Protein AF-A0A9D7NIS5-F1 (afdb_monomer_lite)

Secondary structure (DSSP, 8-state):
-EEEEEEB--SSS--HHHHHHHHHHHHHHHHHHHTTS-EEEEESB--HHHHHHHHHHTTTTEEEEEEES-B-SS-EEPTTS-EESSHHHHTT---PPPP--------

Foldseek 3Di:
DEEEEEEAAAPVDGDVVSVVVVVVVCVVCVVCVVVVNYHYHYHNAQDLVVVVVVCVVCPPPHPHYHYHYDDPPQWDAGNVRDTARDPCRSVVVDDDPPPPPPPPPDD

Sequence (107 aa):
MTLLLVSAHDTENPLPSLLSESDAIRESLRPLTERLLLTVELISDASHQKIINTFSRLAGKIEIFHYSGHANGQRLGISEGGAYSGIAGLFGLETKPRERVRPNWFF

Structure (mmCIF, N/CA/C/O backbone):
data_AF-A0A9D7NIS5-F1
#
_entry.id   AF-A0A9D7NIS5-F1
#
loop_
_atom_site.group_PDB
_atom_site.id
_atom_site.type_symbol
_atom_site.label_atom_id
_atom_site.label_alt_id
_atom_site.label_comp_id
_atom_site.label_asym_id
_atom_site.label_entity_id
_atom_site.label_seq_id
_atom_site.pdbx_PDB_ins_code
_atom_site.Cartn_x
_atom_site.Cartn_y
_atom_site.Cartn_z
_atom_site.occupancy
_atom_site.B_iso_or_equiv
_atom_site.auth_seq_id
_atom_site.auth_comp_id
_atom_site.auth_asym_id
_atom_site.auth_atom_id
_atom_site.pdbx_PDB_model_num
ATOM 1 N N . MET A 1 1 ? -10.589 -1.474 10.016 1.00 87.38 1 MET A N 1
ATOM 2 C CA . MET A 1 1 ? -10.494 -1.597 8.549 1.00 87.38 1 MET A CA 1
ATOM 3 C C . MET A 1 1 ? -9.143 -1.059 8.104 1.00 87.38 1 MET A C 1
ATOM 5 O O . MET A 1 1 ? -8.776 0.023 8.557 1.00 87.38 1 MET A O 1
ATOM 9 N N . THR A 1 2 ? -8.410 -1.782 7.253 1.00 93.25 2 THR A N 1
ATOM 10 C CA . THR A 1 2 ? -7.123 -1.311 6.710 1.00 93.25 2 THR A CA 1
ATOM 11 C C . THR A 1 2 ? -7.156 -1.278 5.187 1.00 93.25 2 THR A C 1
ATOM 13 O O . THR A 1 2 ? -7.493 -2.272 4.545 1.00 93.25 2 THR A O 1
ATOM 16 N N . LEU A 1 3 ? -6.788 -0.130 4.624 1.00 93.69 3 LEU A N 1
ATOM 17 C CA . LEU A 1 3 ? -6.505 0.060 3.207 1.00 93.69 3 LEU A CA 1
ATOM 18 C C . LEU A 1 3 ? -4.990 0.017 3.016 1.00 93.69 3 LEU A C 1
ATOM 20 O O . LEU A 1 3 ? -4.269 0.810 3.619 1.00 93.69 3 LEU A O 1
ATOM 24 N N . LEU A 1 4 ? -4.518 -0.892 2.172 1.00 93.81 4 LEU A N 1
ATOM 25 C CA . LEU A 1 4 ? -3.132 -0.934 1.732 1.00 93.81 4 LEU A CA 1
ATOM 26 C C . LEU A 1 4 ? -3.028 -0.282 0.350 1.00 93.81 4 LEU A C 1
ATOM 28 O O . LEU A 1 4 ? -3.603 -0.786 -0.614 1.00 93.81 4 LEU A O 1
ATOM 32 N N . LEU A 1 5 ? -2.295 0.826 0.270 1.00 92.50 5 LEU A N 1
ATOM 33 C CA . LEU A 1 5 ? -1.955 1.530 -0.963 1.00 92.50 5 LEU A CA 1
ATOM 34 C C . LEU A 1 5 ? -0.538 1.152 -1.385 1.00 92.50 5 LEU A C 1
ATOM 36 O O . LEU A 1 5 ? 0.412 1.342 -0.623 1.00 92.50 5 LEU A O 1
ATOM 40 N N . VAL A 1 6 ? -0.391 0.633 -2.599 1.00 89.75 6 VAL A N 1
ATOM 41 C CA . VAL A 1 6 ? 0.907 0.273 -3.171 1.00 89.75 6 VAL A CA 1
ATOM 42 C C . VAL A 1 6 ? 1.105 1.002 -4.484 1.00 89.75 6 VAL A C 1
ATOM 44 O O . VAL A 1 6 ? 0.333 0.817 -5.421 1.00 89.75 6 VAL A O 1
ATOM 47 N N . SER A 1 7 ? 2.180 1.776 -4.556 1.00 87.69 7 SER A N 1
ATOM 48 C CA . SER A 1 7 ? 2.551 2.556 -5.728 1.00 87.69 7 SER A CA 1
ATOM 49 C C . SER A 1 7 ? 3.875 2.028 -6.270 1.00 87.69 7 SER A C 1
ATOM 51 O O . SER A 1 7 ? 4.903 2.073 -5.602 1.00 87.69 7 SER A O 1
ATOM 53 N N . ALA A 1 8 ? 3.854 1.471 -7.477 1.00 79.69 8 ALA A N 1
ATOM 54 C CA . ALA A 1 8 ? 5.026 0.934 -8.152 1.00 79.69 8 ALA A CA 1
ATOM 55 C C . ALA A 1 8 ? 5.670 2.015 -9.014 1.00 79.69 8 ALA A C 1
ATOM 57 O O . ALA A 1 8 ? 5.465 2.066 -10.228 1.00 79.69 8 ALA A O 1
ATOM 58 N N . HIS A 1 9 ? 6.437 2.893 -8.372 1.00 75.06 9 HIS A N 1
ATOM 59 C CA . HIS A 1 9 ? 7.333 3.807 -9.065 1.00 75.06 9 HIS A CA 1
ATOM 60 C C . HIS A 1 9 ? 8.790 3.548 -8.672 1.00 75.06 9 HIS A C 1
ATOM 62 O O . HIS A 1 9 ? 9.078 2.897 -7.664 1.00 75.06 9 HIS A O 1
ATOM 68 N N . ASP A 1 10 ? 9.705 4.032 -9.506 1.00 68.88 10 ASP A N 1
ATOM 69 C CA . ASP A 1 10 ? 11.126 4.097 -9.179 1.00 68.88 10 ASP A CA 1
ATOM 70 C C . ASP A 1 10 ? 11.331 5.155 -8.082 1.00 68.88 10 ASP A C 1
ATOM 72 O O . ASP A 1 10 ? 10.730 6.231 -8.120 1.00 68.88 10 ASP A O 1
ATOM 76 N N . THR A 1 11 ? 12.131 4.843 -7.065 1.00 67.69 11 THR A N 1
ATOM 77 C CA . THR A 1 11 ? 12.472 5.785 -5.994 1.00 67.69 11 THR A CA 1
ATOM 78 C C . THR A 1 11 ? 13.415 6.887 -6.464 1.00 67.69 11 THR A C 1
ATOM 80 O O . THR A 1 11 ? 13.377 7.977 -5.900 1.00 67.69 11 THR A O 1
ATOM 83 N N . GLU A 1 12 ? 14.237 6.628 -7.485 1.00 70.19 12 GLU A N 1
ATOM 84 C CA . GLU A 1 12 ? 15.137 7.636 -8.058 1.00 70.19 12 GLU A CA 1
ATOM 85 C C . GLU A 1 12 ? 14.417 8.530 -9.072 1.00 70.19 12 GLU A C 1
ATOM 87 O O . GLU A 1 12 ? 14.673 9.731 -9.131 1.00 70.19 12 GLU A O 1
ATOM 92 N N . ASN A 1 13 ? 13.465 7.965 -9.821 1.00 70.12 13 ASN A N 1
ATOM 93 C CA . ASN A 1 13 ? 12.647 8.683 -10.799 1.00 70.12 13 ASN A CA 1
ATOM 94 C C . ASN A 1 13 ? 11.153 8.419 -10.563 1.00 70.12 13 ASN A C 1
ATOM 96 O O . ASN A 1 13 ? 10.512 7.687 -11.328 1.00 70.12 13 ASN A O 1
ATOM 100 N N . PRO A 1 14 ? 10.570 8.997 -9.499 1.00 74.31 14 PRO A N 1
ATOM 101 C CA . PRO A 1 14 ? 9.169 8.780 -9.189 1.00 74.31 14 PRO A CA 1
ATOM 102 C C . PRO A 1 14 ? 8.276 9.332 -10.296 1.00 74.31 14 PRO A C 1
ATOM 104 O O . PRO A 1 14 ? 8.491 10.433 -10.801 1.00 74.31 14 PRO A O 1
ATOM 107 N N . LEU A 1 15 ? 7.228 8.584 -10.638 1.00 79.81 15 LEU A N 1
ATOM 108 C CA . LEU A 1 15 ? 6.191 9.051 -11.552 1.00 79.81 15 LEU A CA 1
ATOM 109 C C . LEU A 1 15 ? 5.278 10.031 -10.797 1.00 79.81 15 LEU A C 1
ATOM 111 O O . LEU A 1 15 ? 4.546 9.592 -9.903 1.00 79.81 15 LEU A O 1
ATOM 115 N N . PRO A 1 16 ? 5.264 11.335 -11.144 1.00 84.50 16 PRO A N 1
ATOM 116 C CA . PRO A 1 16 ? 4.525 12.335 -10.369 1.00 84.50 16 PRO A CA 1
ATOM 117 C C . PRO A 1 16 ? 3.020 12.061 -10.303 1.00 84.50 16 PRO A C 1
ATOM 119 O O . PRO A 1 16 ? 2.372 12.383 -9.312 1.00 84.50 16 PRO A O 1
ATOM 122 N N . SER A 1 17 ? 2.462 11.426 -11.337 1.00 86.50 17 SER A N 1
ATOM 123 C CA . SER A 1 17 ? 1.053 11.032 -11.375 1.00 86.50 17 SER A CA 1
ATOM 124 C C . SER A 1 17 ? 0.697 10.001 -10.302 1.00 86.50 17 SER A C 1
ATOM 126 O O . SER A 1 17 ? -0.346 10.138 -9.673 1.00 86.50 17 SER A O 1
ATOM 128 N N . LEU A 1 18 ? 1.564 9.013 -10.049 1.00 83.75 18 LEU A N 1
ATOM 129 C CA . LEU A 1 18 ? 1.328 7.976 -9.035 1.00 83.75 18 LEU A CA 1
ATOM 130 C C . LEU A 1 18 ? 1.439 8.539 -7.614 1.00 83.75 18 LEU A C 1
ATOM 132 O O . LEU A 1 18 ? 0.674 8.153 -6.726 1.00 83.75 18 LEU A O 1
ATOM 136 N N . LEU A 1 19 ? 2.359 9.485 -7.404 1.00 84.25 19 LEU A N 1
ATOM 137 C CA . LEU A 1 19 ? 2.454 10.227 -6.146 1.00 84.25 19 LEU A CA 1
ATOM 138 C C . LEU A 1 19 ? 1.197 11.071 -5.919 1.00 84.25 19 LEU A C 1
ATOM 140 O O . LEU A 1 19 ? 0.554 10.944 -4.881 1.00 84.25 19 LEU A O 1
ATOM 144 N N . SER A 1 20 ? 0.794 11.853 -6.925 1.00 88.69 20 SER A N 1
ATOM 145 C CA . SER A 1 20 ? -0.407 12.686 -6.850 1.00 88.69 20 SER A CA 1
ATOM 146 C C . SER A 1 20 ? -1.673 11.865 -6.608 1.00 88.69 20 SER A C 1
ATOM 148 O O . SER A 1 20 ? -2.552 12.314 -5.876 1.00 88.69 20 SER A O 1
ATOM 150 N N . GLU A 1 21 ? -1.786 10.680 -7.209 1.00 89.00 21 GLU A N 1
ATOM 151 C CA . GLU A 1 21 ? -2.896 9.757 -6.966 1.00 89.00 21 GLU A CA 1
ATOM 152 C C . GLU A 1 21 ? -2.900 9.271 -5.510 1.00 89.00 21 GLU A C 1
ATOM 154 O O . GLU A 1 21 ? -3.922 9.360 -4.827 1.00 89.00 21 GLU A O 1
ATOM 159 N N . SER A 1 22 ? -1.746 8.817 -5.011 1.00 88.12 22 SER A N 1
ATOM 160 C CA . SER A 1 22 ? -1.592 8.342 -3.630 1.00 88.12 22 SER A CA 1
ATOM 161 C C . SER A 1 22 ? -1.956 9.431 -2.618 1.00 88.12 22 SER A C 1
ATOM 163 O O . SER A 1 22 ? -2.681 9.173 -1.653 1.00 88.12 22 SER A O 1
ATOM 165 N N . ASP A 1 23 ? -1.499 10.660 -2.856 1.00 90.44 23 ASP A N 1
ATOM 166 C CA . ASP A 1 23 ? -1.786 11.809 -2.000 1.00 90.44 23 ASP A CA 1
ATOM 167 C C . ASP A 1 23 ? -3.265 12.199 -2.054 1.00 90.44 23 ASP A C 1
ATOM 169 O O . ASP A 1 23 ? -3.879 12.404 -1.007 1.00 90.44 23 ASP A O 1
ATOM 173 N N . ALA A 1 24 ? -3.878 12.217 -3.241 1.00 93.06 24 ALA A N 1
ATOM 174 C CA . ALA A 1 24 ? -5.300 12.519 -3.396 1.00 93.06 24 ALA A CA 1
ATOM 175 C C . ALA A 1 24 ? -6.197 11.498 -2.675 1.00 93.06 24 ALA A C 1
ATOM 177 O O . ALA A 1 24 ? -7.185 11.876 -2.034 1.00 93.06 24 ALA A O 1
ATOM 178 N N . ILE A 1 25 ? -5.842 10.209 -2.729 1.00 92.31 25 ILE A N 1
ATOM 179 C CA . ILE A 1 25 ? -6.552 9.155 -1.995 1.00 92.31 25 ILE A CA 1
ATOM 180 C C . ILE A 1 25 ? -6.414 9.381 -0.487 1.00 92.31 25 ILE A C 1
ATOM 182 O O . ILE A 1 25 ? -7.413 9.367 0.234 1.00 92.31 25 ILE A O 1
ATOM 186 N N . ARG A 1 26 ? -5.195 9.625 0.007 1.00 92.31 26 ARG A N 1
ATOM 187 C CA . ARG A 1 26 ? -4.950 9.867 1.438 1.00 92.31 26 ARG A CA 1
ATOM 188 C C . ARG A 1 26 ? -5.702 11.086 1.951 1.00 92.31 26 ARG A C 1
ATOM 190 O O . ARG A 1 26 ? -6.315 11.012 3.011 1.00 92.31 26 ARG A O 1
ATOM 197 N N . GLU A 1 27 ? -5.684 12.171 1.191 1.00 94.94 27 GLU A N 1
ATOM 198 C CA . GLU A 1 27 ? -6.378 13.410 1.523 1.00 94.94 27 GLU A CA 1
ATOM 199 C C . GLU A 1 27 ? -7.893 13.193 1.616 1.00 94.94 27 GLU A C 1
ATOM 201 O O . GLU A 1 27 ? -8.525 13.576 2.601 1.00 94.94 27 GLU A O 1
ATOM 206 N N . SER A 1 28 ? -8.463 12.482 0.640 1.00 95.19 28 SER A N 1
ATOM 207 C CA . SER A 1 28 ? -9.892 12.145 0.616 1.00 95.19 28 SER A CA 1
ATOM 208 C C . SER A 1 28 ? -10.303 11.250 1.791 1.00 95.19 28 SER A C 1
ATOM 210 O O . SER A 1 28 ? -11.426 11.339 2.288 1.00 95.19 28 SER A O 1
ATOM 212 N N . LEU A 1 29 ? -9.393 10.392 2.260 1.00 94.44 29 LEU A N 1
ATOM 213 C CA . LEU A 1 29 ? -9.622 9.472 3.375 1.00 94.44 29 LEU A CA 1
ATOM 214 C C . LEU A 1 29 ? -9.234 10.049 4.739 1.00 94.44 29 LEU A C 1
ATOM 216 O O . LEU A 1 29 ? -9.557 9.436 5.763 1.00 94.44 29 LEU A O 1
ATOM 220 N N . ARG A 1 30 ? -8.598 11.228 4.785 1.00 94.94 30 ARG A N 1
ATOM 221 C CA . ARG A 1 30 ? -8.120 11.851 6.025 1.00 94.94 30 ARG A CA 1
ATOM 222 C C . ARG A 1 30 ? -9.200 11.908 7.114 1.00 94.94 30 ARG A C 1
ATOM 224 O O . ARG A 1 30 ? -8.916 11.415 8.208 1.00 94.94 30 ARG A O 1
ATOM 231 N N . PRO A 1 31 ? -10.448 12.349 6.846 1.00 96.38 31 PRO A N 1
ATOM 232 C CA . PRO A 1 31 ? -11.480 12.409 7.884 1.00 96.38 31 PRO A CA 1
ATOM 233 C C . PRO A 1 31 ? -11.803 11.047 8.517 1.00 96.38 31 PRO A C 1
ATOM 235 O O . PRO A 1 31 ? -12.164 10.971 9.689 1.00 96.38 31 PRO A O 1
ATOM 238 N N . LEU A 1 32 ? -11.686 9.952 7.757 1.00 95.12 32 LEU A N 1
ATOM 239 C CA . LEU A 1 32 ? -11.912 8.597 8.267 1.00 95.12 32 LEU A CA 1
ATOM 240 C C . LEU A 1 32 ? -10.726 8.112 9.103 1.00 95.12 32 LEU A C 1
ATOM 242 O O . LEU A 1 32 ? -10.929 7.459 10.128 1.00 95.12 32 LEU A O 1
ATOM 246 N N . THR A 1 33 ? -9.504 8.456 8.690 1.00 94.38 33 THR A N 1
ATOM 247 C CA . THR A 1 33 ? -8.288 8.124 9.444 1.00 94.38 33 THR A CA 1
ATOM 248 C C . THR A 1 33 ? -8.193 8.889 10.764 1.00 94.38 33 THR A C 1
ATOM 250 O O . THR A 1 33 ? -7.911 8.283 11.793 1.00 94.38 33 THR A O 1
ATOM 253 N N . GLU A 1 34 ? -8.531 10.183 10.780 1.00 95.38 34 GLU A N 1
ATOM 254 C CA . GLU A 1 34 ? -8.543 11.023 11.989 1.00 95.38 34 GLU A CA 1
ATOM 255 C C . GLU A 1 34 ? -9.577 10.548 13.015 1.00 95.38 34 GLU A C 1
ATOM 257 O O . GLU A 1 34 ? -9.367 10.651 14.221 1.00 95.38 34 GLU A O 1
ATOM 262 N N . ARG A 1 35 ? -10.685 9.969 12.541 1.00 96.31 35 ARG A N 1
ATOM 263 C CA . ARG A 1 35 ? -11.724 9.358 13.383 1.00 96.31 35 ARG A CA 1
ATOM 264 C C . ARG A 1 35 ? -11.427 7.903 13.754 1.00 96.31 35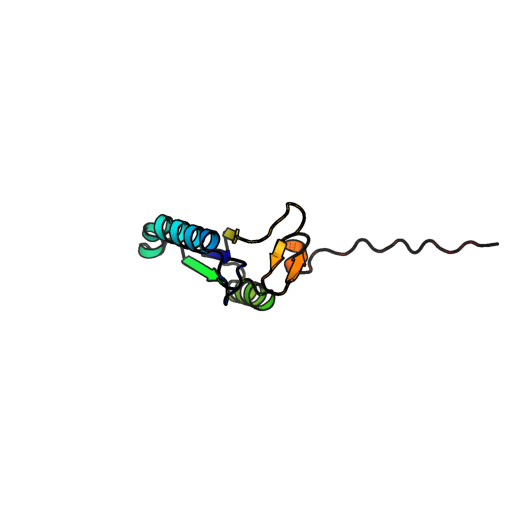 ARG A C 1
ATOM 266 O O . ARG A 1 35 ? -12.284 7.260 14.356 1.00 96.31 35 ARG A O 1
ATOM 273 N N . LEU A 1 36 ? -10.252 7.382 13.389 1.00 93.00 36 LEU A N 1
ATOM 274 C CA . LEU A 1 36 ? -9.816 6.002 13.633 1.00 93.00 36 LEU A CA 1
ATOM 275 C C . LEU A 1 36 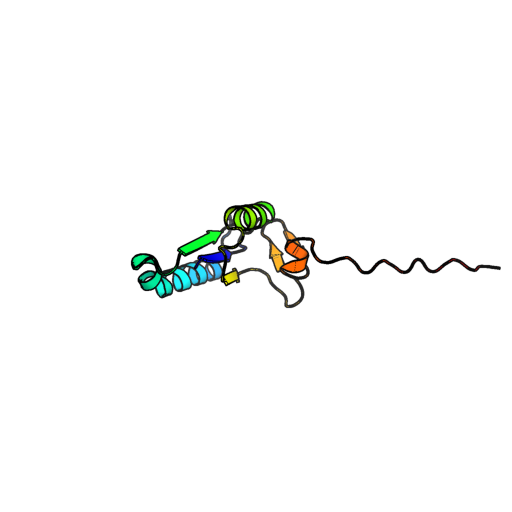? -10.753 4.933 13.038 1.00 93.00 36 LEU A C 1
ATOM 277 O O . LEU A 1 36 ? -10.791 3.796 13.504 1.00 93.00 36 LEU A O 1
ATOM 281 N N . LEU A 1 37 ? -11.507 5.282 11.993 1.00 92.94 37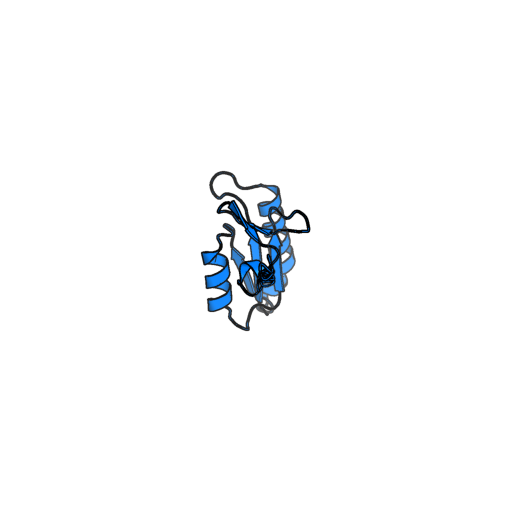 LEU A N 1
ATOM 282 C CA . LEU A 1 37 ? -12.413 4.359 11.298 1.00 92.94 37 LEU A CA 1
ATOM 283 C C . LEU A 1 37 ? -11.675 3.524 10.241 1.00 92.94 37 LEU A C 1
ATOM 285 O O . LEU A 1 37 ? -12.094 2.415 9.906 1.00 92.94 37 LEU A O 1
ATOM 289 N N . LEU A 1 38 ? -10.562 4.053 9.731 1.00 93.31 38 LEU A N 1
ATOM 290 C CA . LEU A 1 38 ? -9.731 3.450 8.697 1.00 93.31 38 LEU A CA 1
ATOM 291 C C . LEU A 1 38 ? -8.253 3.676 9.021 1.00 93.31 38 LEU A C 1
ATOM 293 O O . LEU A 1 38 ? -7.867 4.756 9.459 1.00 93.31 38 LEU A O 1
ATOM 297 N N . THR A 1 39 ? -7.416 2.686 8.740 1.00 93.69 39 THR A N 1
ATOM 298 C CA . THR A 1 39 ? -5.960 2.859 8.671 1.00 93.69 39 THR A CA 1
ATOM 299 C C . THR A 1 39 ? -5.521 2.775 7.217 1.00 93.69 39 THR A C 1
ATOM 301 O O . THR A 1 39 ? -5.964 1.876 6.502 1.00 93.69 39 THR A O 1
ATOM 304 N N . VAL A 1 40 ? -4.656 3.693 6.785 1.00 93.00 40 VAL A N 1
ATOM 305 C CA . VAL A 1 40 ? -4.058 3.681 5.446 1.00 93.00 40 VAL A CA 1
ATOM 306 C C . VAL A 1 40 ? -2.576 3.351 5.579 1.00 93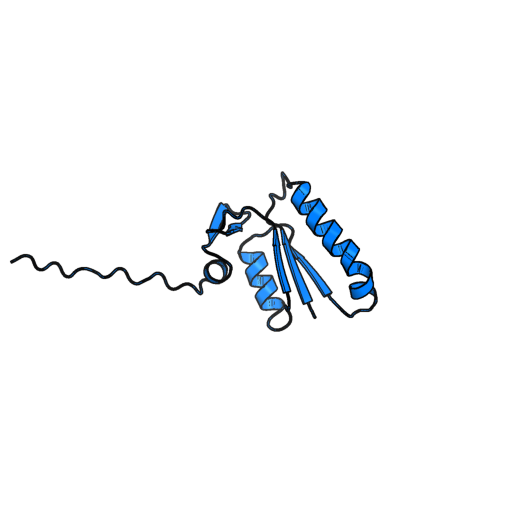.00 40 VAL A C 1
ATOM 308 O O . VAL A 1 40 ? -1.826 4.108 6.190 1.00 93.00 40 VAL A O 1
ATOM 311 N N . GLU A 1 41 ? -2.167 2.223 5.012 1.00 93.31 41 GLU A N 1
ATOM 312 C CA . GLU A 1 41 ? -0.771 1.791 4.927 1.00 93.31 41 GLU A CA 1
ATOM 313 C C . GLU A 1 41 ? -0.260 2.081 3.517 1.00 93.31 41 GLU A C 1
ATOM 315 O O . GLU A 1 41 ? -0.924 1.731 2.544 1.00 93.31 41 GLU A O 1
ATOM 320 N N . LEU A 1 42 ? 0.901 2.727 3.400 1.00 89.81 42 LEU A N 1
ATOM 321 C CA . LEU A 1 42 ? 1.472 3.136 2.116 1.00 89.81 42 LEU A CA 1
ATOM 322 C C . LEU A 1 42 ? 2.788 2.404 1.849 1.00 89.81 42 LEU A C 1
ATOM 324 O O . LEU A 1 42 ? 3.683 2.391 2.694 1.00 89.81 42 LEU A O 1
ATOM 328 N N . ILE A 1 43 ? 2.919 1.863 0.641 1.00 89.06 43 ILE A N 1
ATOM 329 C CA . ILE A 1 43 ? 4.169 1.352 0.079 1.00 89.06 43 ILE A CA 1
ATOM 330 C C . ILE A 1 43 ? 4.443 2.136 -1.204 1.00 89.06 43 ILE A C 1
ATOM 332 O O . ILE A 1 43 ? 3.769 1.929 -2.208 1.00 89.06 43 ILE A O 1
ATOM 336 N N . SER A 1 44 ? 5.414 3.044 -1.167 1.00 79.56 44 SER A N 1
ATOM 337 C CA . SER A 1 44 ? 5.816 3.864 -2.318 1.00 79.56 44 SER A CA 1
ATOM 338 C C . SER A 1 44 ? 6.857 3.193 -3.220 1.00 79.56 44 SER A C 1
ATOM 340 O O . SER A 1 44 ? 7.021 3.596 -4.364 1.00 79.56 44 SER A O 1
ATOM 342 N N . ASP A 1 45 ? 7.542 2.153 -2.740 1.00 78.88 45 ASP A N 1
ATOM 343 C CA . ASP A 1 45 ? 8.373 1.281 -3.565 1.00 78.88 45 ASP A CA 1
ATOM 344 C C . ASP A 1 45 ? 7.795 -0.137 -3.555 1.00 78.88 45 ASP A C 1
ATOM 346 O O . ASP A 1 45 ? 7.978 -0.931 -2.629 1.00 78.88 45 ASP A O 1
ATOM 350 N N . ALA A 1 46 ? 7.046 -0.465 -4.602 1.00 79.81 46 ALA A N 1
ATOM 351 C CA . ALA A 1 46 ? 6.363 -1.745 -4.749 1.00 79.81 46 ALA A CA 1
ATOM 352 C C . ALA A 1 46 ? 7.323 -2.921 -5.028 1.00 79.81 46 ALA A C 1
ATOM 354 O O . ALA A 1 46 ? 7.098 -3.706 -5.948 1.00 79.81 46 ALA A O 1
ATOM 355 N N . SER A 1 47 ? 8.401 -3.070 -4.256 1.00 85.06 47 SER A N 1
ATOM 356 C CA . SER A 1 47 ? 9.227 -4.277 -4.272 1.00 85.06 47 SER A CA 1
ATOM 357 C C . SER A 1 47 ? 8.400 -5.478 -3.830 1.00 85.06 47 SER A C 1
ATOM 359 O O . SER A 1 47 ? 7.551 -5.389 -2.933 1.00 85.06 47 SER A O 1
ATOM 361 N N . HIS A 1 48 ? 8.673 -6.632 -4.438 1.00 85.75 48 HIS A N 1
ATOM 362 C CA . HIS A 1 48 ? 7.943 -7.856 -4.131 1.00 85.75 48 HIS A CA 1
ATOM 363 C C . HIS A 1 48 ? 8.013 -8.167 -2.629 1.00 85.75 48 HIS A C 1
ATOM 365 O O . HIS A 1 48 ? 6.991 -8.385 -1.975 1.00 85.75 48 HIS A O 1
ATOM 371 N N . GLN A 1 49 ? 9.216 -8.089 -2.055 1.00 87.31 49 GLN A N 1
ATOM 372 C CA . GLN A 1 49 ? 9.443 -8.401 -0.651 1.00 87.31 49 GLN A CA 1
ATOM 373 C C . GLN A 1 49 ? 8.671 -7.467 0.292 1.00 87.31 49 GLN A C 1
ATOM 375 O O . GLN A 1 49 ? 8.114 -7.935 1.287 1.00 87.31 49 GLN A O 1
ATOM 380 N N . LYS A 1 50 ? 8.594 -6.158 0.002 1.00 88.44 50 LYS A N 1
ATOM 381 C CA . LYS A 1 50 ? 7.846 -5.217 0.854 1.00 88.44 50 LYS A CA 1
ATOM 382 C C . LYS A 1 50 ? 6.352 -5.476 0.820 1.00 88.44 50 LYS A C 1
ATOM 384 O O . LYS A 1 50 ? 5.715 -5.404 1.875 1.00 88.44 50 LYS A O 1
ATOM 389 N N . ILE A 1 51 ? 5.810 -5.818 -0.347 1.00 88.94 51 ILE A N 1
ATOM 390 C CA . ILE A 1 51 ? 4.398 -6.180 -0.471 1.00 88.94 51 ILE A CA 1
ATOM 391 C C . ILE A 1 51 ? 4.124 -7.436 0.368 1.00 88.94 51 ILE A C 1
ATOM 393 O O . ILE A 1 51 ? 3.298 -7.383 1.278 1.00 88.94 51 ILE A O 1
ATOM 397 N N . ILE A 1 52 ? 4.877 -8.524 0.167 1.00 89.69 52 ILE A N 1
ATOM 398 C CA . ILE A 1 52 ? 4.685 -9.784 0.911 1.00 89.69 52 ILE A CA 1
ATOM 399 C C . ILE A 1 52 ? 4.847 -9.596 2.425 1.00 89.69 52 ILE A C 1
ATOM 401 O O . ILE A 1 52 ? 4.025 -10.085 3.206 1.00 89.69 52 ILE A O 1
ATOM 405 N N . ASN A 1 53 ? 5.866 -8.849 2.857 1.00 91.06 53 ASN A N 1
ATOM 406 C CA . ASN A 1 53 ? 6.101 -8.574 4.275 1.00 91.06 53 ASN A CA 1
ATOM 407 C C . ASN A 1 53 ? 4.956 -7.771 4.894 1.00 91.06 53 ASN A C 1
ATOM 409 O O . ASN A 1 53 ? 4.556 -8.038 6.027 1.00 91.06 53 ASN A O 1
ATOM 413 N N . THR A 1 54 ? 4.409 -6.800 4.162 1.00 91.62 54 THR A N 1
ATOM 414 C CA . THR A 1 54 ? 3.299 -5.974 4.647 1.00 91.62 54 THR A CA 1
ATOM 415 C C . THR A 1 54 ? 2.011 -6.780 4.741 1.00 91.62 54 THR A C 1
ATOM 417 O O . THR A 1 54 ? 1.332 -6.712 5.763 1.00 91.62 54 THR A O 1
ATOM 420 N N . PHE A 1 55 ? 1.719 -7.621 3.747 1.00 90.69 55 PHE A N 1
ATOM 421 C CA . PHE A 1 55 ? 0.592 -8.551 3.814 1.00 90.69 55 PHE A CA 1
ATOM 422 C C . PHE A 1 55 ? 0.720 -9.540 4.973 1.00 90.69 55 PHE A C 1
ATOM 424 O O . PHE A 1 55 ? -0.250 -9.760 5.692 1.00 90.69 55 PHE A O 1
ATOM 431 N N . SER A 1 56 ? 1.917 -10.080 5.207 1.00 90.44 56 SER A N 1
ATOM 432 C CA . SER A 1 56 ? 2.184 -10.963 6.349 1.00 90.44 56 SER A CA 1
ATOM 433 C C . SER A 1 56 ? 1.998 -10.239 7.688 1.00 90.44 56 SER A C 1
ATOM 435 O O . SER A 1 56 ? 1.353 -10.759 8.595 1.00 90.44 56 SER A O 1
ATOM 437 N N . ARG A 1 57 ? 2.510 -9.006 7.812 1.00 93.06 57 ARG A N 1
ATOM 438 C CA . ARG A 1 57 ? 2.379 -8.174 9.022 1.00 93.06 57 ARG A CA 1
ATOM 439 C C . ARG A 1 57 ? 0.925 -7.803 9.320 1.00 93.06 57 ARG A C 1
ATOM 441 O O . ARG A 1 57 ? 0.521 -7.748 10.481 1.00 93.06 57 ARG A O 1
ATOM 448 N N . LEU A 1 58 ? 0.152 -7.518 8.278 1.00 91.38 58 LEU A N 1
ATOM 449 C CA . LEU A 1 58 ? -1.242 -7.086 8.356 1.00 91.38 58 LEU A CA 1
ATOM 450 C C . LEU A 1 58 ? -2.219 -8.235 8.070 1.00 91.38 58 LEU A C 1
ATOM 452 O O . LEU A 1 58 ? -3.361 -7.983 7.684 1.00 91.38 58 LEU A O 1
ATOM 456 N N . ALA A 1 59 ? -1.783 -9.486 8.244 1.00 85.94 59 ALA A N 1
ATOM 457 C CA . ALA A 1 59 ? -2.575 -10.663 7.916 1.00 85.94 59 ALA A CA 1
ATOM 458 C C . ALA A 1 59 ? -3.965 -10.601 8.572 1.00 85.94 59 ALA A C 1
ATOM 460 O O . ALA A 1 59 ? -4.094 -10.388 9.779 1.00 85.94 59 ALA A O 1
ATOM 461 N N . GLY A 1 60 ? -5.009 -10.739 7.749 1.00 84.19 60 GLY A N 1
ATOM 462 C CA . GLY A 1 60 ? -6.409 -10.659 8.181 1.00 84.19 60 GLY A CA 1
ATOM 463 C C . GLY A 1 60 ? -6.913 -9.255 8.544 1.00 84.19 60 GLY A C 1
ATOM 464 O O . GLY A 1 60 ? -8.027 -9.139 9.041 1.00 84.19 60 GLY A O 1
ATOM 465 N N . LYS A 1 61 ? -6.121 -8.194 8.326 1.00 91.00 61 LYS A N 1
ATOM 466 C CA . LYS A 1 61 ? -6.503 -6.796 8.610 1.00 91.00 61 LYS A CA 1
ATOM 467 C C . LYS A 1 61 ? -6.711 -5.953 7.351 1.00 91.00 61 LYS A C 1
ATOM 469 O O . LYS A 1 61 ? -7.428 -4.955 7.412 1.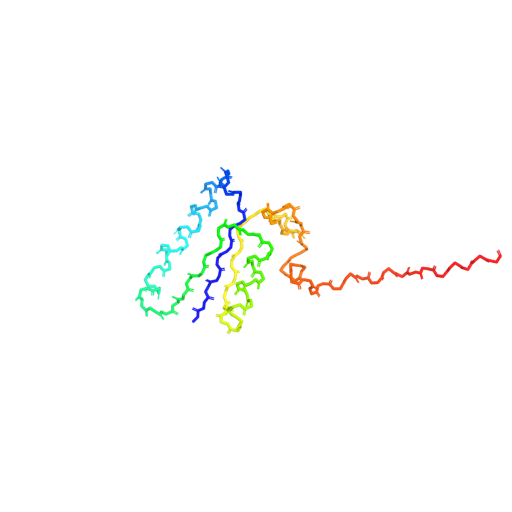00 91.00 61 LYS A O 1
ATOM 474 N N . ILE A 1 62 ? -6.083 -6.335 6.236 1.00 92.06 62 ILE A N 1
ATOM 475 C CA . ILE A 1 62 ? -6.232 -5.659 4.940 1.00 92.06 62 ILE A CA 1
ATOM 476 C C . ILE A 1 62 ? -7.613 -5.986 4.369 1.00 92.06 62 ILE A C 1
ATOM 478 O O . ILE A 1 62 ? -7.897 -7.133 4.039 1.00 92.06 62 ILE A O 1
ATOM 482 N N . GLU A 1 63 ? -8.444 -4.959 4.245 1.00 92.44 63 GLU A N 1
ATOM 483 C CA . GLU A 1 63 ? -9.800 -5.027 3.686 1.00 92.44 63 GLU A CA 1
ATOM 484 C C . GLU A 1 63 ? -9.811 -4.573 2.226 1.00 92.44 63 GLU A C 1
ATOM 486 O O . GLU A 1 63 ? -10.540 -5.108 1.397 1.00 92.44 63 GLU A O 1
ATOM 491 N N . ILE A 1 64 ? -8.970 -3.587 1.900 1.00 91.12 64 ILE A N 1
ATOM 492 C CA . ILE A 1 64 ? -8.823 -3.064 0.545 1.00 91.12 64 ILE A CA 1
ATOM 493 C C . ILE A 1 64 ? -7.338 -3.026 0.197 1.00 91.12 64 ILE A C 1
ATOM 495 O O . ILE A 1 64 ? -6.515 -2.553 0.982 1.00 91.12 64 ILE A O 1
ATOM 499 N N . PHE A 1 65 ? -7.012 -3.503 -1.000 1.00 90.88 65 PHE A N 1
ATOM 500 C CA . PHE A 1 65 ? -5.692 -3.394 -1.605 1.00 90.88 65 PHE A CA 1
ATOM 501 C C . PHE A 1 65 ? -5.808 -2.603 -2.908 1.00 90.88 65 PHE A C 1
ATOM 503 O O . PHE A 1 65 ? -6.483 -3.043 -3.839 1.00 90.88 65 PHE A O 1
ATOM 510 N N . HIS A 1 66 ? -5.162 -1.440 -2.960 1.00 90.38 66 HIS A N 1
ATOM 511 C CA . HIS A 1 66 ? -5.095 -0.592 -4.149 1.00 90.38 66 HIS A CA 1
ATOM 512 C C . HIS A 1 66 ? -3.675 -0.609 -4.697 1.00 90.38 66 HIS A C 1
ATOM 514 O O . HIS A 1 66 ? -2.722 -0.344 -3.962 1.00 90.38 66 HIS A O 1
ATOM 520 N N . TYR A 1 67 ? -3.547 -0.913 -5.984 1.00 88.06 67 TYR A N 1
ATOM 521 C CA . TYR A 1 67 ? -2.269 -0.975 -6.675 1.00 88.06 67 TYR A CA 1
ATOM 522 C C . TYR A 1 67 ? -2.235 0.036 -7.816 1.00 88.06 67 TYR A C 1
ATOM 524 O O . TYR A 1 67 ? -3.040 -0.063 -8.743 1.00 88.06 67 TYR A O 1
ATOM 532 N N . SER A 1 68 ? -1.257 0.937 -7.785 1.00 85.44 68 SER A N 1
ATOM 533 C CA . SER A 1 68 ? -1.014 1.933 -8.828 1.00 85.44 68 SER A CA 1
ATOM 534 C C . SER A 1 68 ? 0.374 1.708 -9.422 1.00 85.44 68 SER A C 1
ATOM 536 O O . SER A 1 68 ? 1.379 1.758 -8.720 1.00 85.44 68 SER A O 1
ATOM 538 N N . GLY A 1 69 ? 0.468 1.427 -10.720 1.00 81.44 69 GLY A N 1
ATOM 539 C CA . GLY A 1 69 ? 1.742 1.078 -11.348 1.00 81.44 69 GLY A CA 1
ATOM 540 C C . GLY A 1 69 ? 1.596 0.627 -12.793 1.00 81.44 69 GLY A C 1
ATOM 541 O O . GLY A 1 69 ? 0.510 0.690 -13.370 1.00 81.44 69 GLY A O 1
ATOM 542 N N . HIS A 1 70 ? 2.686 0.135 -13.383 1.00 77.00 70 HIS A N 1
ATOM 543 C CA . HIS A 1 70 ? 2.645 -0.433 -14.728 1.00 77.00 70 HIS A CA 1
ATOM 544 C C . HIS A 1 70 ? 1.774 -1.694 -14.748 1.00 77.00 70 HIS A C 1
ATOM 546 O O . HIS A 1 70 ? 2.186 -2.758 -14.289 1.00 77.00 70 HIS A O 1
ATOM 552 N N . ALA A 1 71 ? 0.574 -1.580 -15.311 1.00 73.56 71 ALA A N 1
ATOM 553 C CA . ALA A 1 71 ? -0.309 -2.703 -15.572 1.00 73.56 71 ALA A CA 1
ATOM 554 C C . ALA A 1 71 ? -0.830 -2.624 -17.008 1.00 73.56 71 ALA A C 1
ATOM 556 O O . ALA A 1 71 ? -1.278 -1.574 -17.459 1.00 73.56 71 ALA A O 1
ATOM 557 N N . ASN A 1 72 ? -0.772 -3.736 -17.740 1.00 69.62 72 ASN A N 1
ATOM 558 C CA . ASN A 1 72 ? -1.241 -3.811 -19.131 1.00 69.62 72 ASN A CA 1
ATOM 559 C C . ASN A 1 72 ? -2.514 -4.665 -19.281 1.00 69.62 72 ASN A C 1
ATOM 561 O O . ASN A 1 72 ? -2.760 -5.244 -20.336 1.00 69.62 72 ASN A O 1
ATOM 565 N N . GLY A 1 73 ? -3.289 -4.806 -18.201 1.00 67.50 73 GLY A N 1
ATOM 566 C CA . GLY A 1 73 ? -4.493 -5.645 -18.141 1.00 67.50 73 GLY A CA 1
ATOM 567 C C . GLY A 1 73 ? -4.229 -7.154 -18.058 1.00 67.50 73 GLY A C 1
ATOM 568 O O . GLY A 1 73 ? -5.139 -7.902 -17.721 1.00 67.50 73 GLY A O 1
ATOM 569 N N . GLN A 1 74 ? -2.999 -7.607 -18.320 1.00 71.25 74 GLN A N 1
ATOM 570 C CA . GLN A 1 74 ? -2.591 -9.014 -18.205 1.00 71.25 74 GLN A CA 1
ATOM 571 C C . GLN A 1 74 ? -1.501 -9.240 -17.159 1.00 71.25 74 GLN A C 1
ATOM 573 O O . GLN A 1 74 ? -1.305 -10.370 -16.716 1.00 71.25 74 GLN A O 1
ATOM 578 N N . ARG A 1 75 ? -0.737 -8.195 -16.822 1.00 78.19 75 ARG A N 1
ATOM 579 C CA . ARG A 1 75 ? 0.382 -8.274 -15.886 1.00 78.19 75 ARG A CA 1
ATOM 580 C C . ARG A 1 75 ? 0.466 -7.044 -14.989 1.00 78.19 75 ARG A C 1
ATOM 582 O O . ARG A 1 75 ? 0.190 -5.937 -15.446 1.00 78.19 75 ARG A O 1
ATOM 589 N N . LEU A 1 76 ? 0.898 -7.258 -13.751 1.00 77.69 76 LEU A N 1
ATOM 590 C CA . LEU A 1 76 ? 1.337 -6.264 -12.778 1.00 77.69 76 LEU A CA 1
ATOM 591 C C . LEU A 1 76 ? 2.865 -6.184 -12.814 1.00 77.69 76 LEU A C 1
ATOM 593 O O . LEU A 1 76 ? 3.541 -7.180 -12.547 1.00 77.69 76 LEU A O 1
ATOM 597 N N . GLY A 1 77 ? 3.399 -5.018 -13.159 1.00 78.75 77 GLY A N 1
ATOM 598 C CA . GLY A 1 77 ? 4.829 -4.728 -13.136 1.00 78.75 77 GLY A CA 1
ATOM 599 C C . GLY A 1 77 ? 5.240 -4.108 -11.807 1.00 78.75 77 GLY A C 1
ATOM 600 O O . GLY A 1 77 ? 4.668 -3.085 -11.443 1.00 78.75 77 GLY A O 1
ATOM 601 N N . ILE A 1 78 ? 6.215 -4.700 -11.115 1.00 79.56 78 ILE A N 1
ATOM 602 C CA . ILE A 1 78 ? 6.776 -4.197 -9.846 1.00 79.56 78 ILE A CA 1
ATOM 603 C C . ILE A 1 78 ? 8.069 -3.400 -10.065 1.00 79.56 78 ILE A C 1
ATOM 605 O O . ILE A 1 78 ? 8.697 -3.519 -11.118 1.00 79.56 78 ILE A O 1
ATOM 609 N N . SER A 1 79 ? 8.516 -2.653 -9.049 1.00 73.31 79 SER A N 1
ATOM 610 C CA . SER A 1 79 ? 9.704 -1.782 -9.128 1.00 73.31 79 SER A CA 1
ATOM 611 C C . SER A 1 79 ? 11.000 -2.510 -9.536 1.00 73.31 79 SER A C 1
ATOM 613 O O . SER A 1 79 ? 11.883 -1.902 -10.124 1.00 73.31 79 SER A O 1
ATOM 615 N N . GLU A 1 80 ? 11.111 -3.818 -9.284 1.00 74.75 80 GLU A N 1
ATOM 616 C CA . GLU A 1 80 ? 12.300 -4.637 -9.592 1.00 74.75 80 GLU A CA 1
ATOM 617 C C . GLU A 1 80 ? 12.301 -5.227 -11.022 1.00 74.75 80 GLU A C 1
ATOM 619 O O . GLU A 1 80 ? 13.128 -6.076 -11.348 1.00 74.75 80 GLU A O 1
ATOM 624 N N . GLY A 1 81 ? 11.356 -4.835 -11.886 1.00 66.50 81 GLY A N 1
ATOM 625 C CA . GLY A 1 81 ? 11.273 -5.330 -13.269 1.00 66.50 81 GLY A CA 1
ATOM 626 C C . GLY A 1 81 ? 10.587 -6.695 -13.432 1.00 66.50 81 GLY A C 1
ATOM 627 O O . GLY A 1 81 ? 10.607 -7.277 -14.517 1.00 66.50 81 GLY A O 1
ATOM 628 N N . GLY A 1 82 ? 9.947 -7.210 -12.377 1.00 69.38 82 GLY A N 1
ATOM 629 C CA . GLY A 1 82 ? 9.116 -8.416 -12.428 1.00 69.38 82 GLY A CA 1
ATOM 630 C C . GLY A 1 82 ? 7.719 -8.143 -12.993 1.00 69.38 82 GLY A C 1
ATOM 631 O O . GLY A 1 82 ? 7.145 -7.086 -12.738 1.00 69.38 82 GLY A O 1
ATOM 632 N N . ALA A 1 83 ? 7.155 -9.106 -13.729 1.00 77.12 83 ALA A N 1
ATOM 633 C CA . ALA A 1 83 ? 5.798 -9.033 -14.269 1.00 77.12 83 ALA A CA 1
ATOM 634 C C . ALA A 1 83 ? 4.972 -10.247 -13.819 1.00 77.12 83 ALA A C 1
ATOM 636 O O . ALA A 1 83 ? 5.239 -11.375 -14.233 1.00 77.12 83 ALA A O 1
ATOM 637 N N . TYR A 1 84 ? 3.956 -10.008 -12.993 1.00 82.19 84 TYR A N 1
ATOM 638 C CA . TYR A 1 84 ? 3.075 -11.042 -12.445 1.00 82.19 84 TYR A CA 1
ATOM 639 C C . TYR A 1 84 ? 1.734 -11.014 -13.158 1.00 82.19 84 TYR A C 1
ATOM 641 O O . TYR 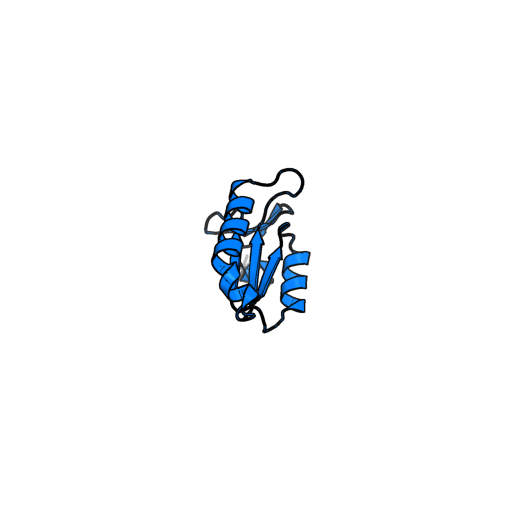A 1 84 ? 1.219 -9.943 -13.430 1.00 82.19 84 TYR A O 1
ATOM 649 N N . SER A 1 85 ? 1.124 -12.161 -13.419 1.00 81.44 85 SER A N 1
ATOM 650 C CA . SER A 1 85 ? -0.213 -12.306 -14.031 1.00 81.44 85 SER A CA 1
ATOM 651 C C . SER A 1 85 ? -1.358 -11.649 -13.242 1.00 81.44 85 SER A C 1
ATOM 653 O O . SER A 1 85 ? -2.466 -11.503 -13.749 1.00 81.44 85 SER A O 1
ATOM 655 N N . GLY A 1 86 ? -1.092 -11.219 -12.011 1.00 81.06 86 GLY A N 1
ATOM 656 C CA . GLY A 1 86 ? -2.034 -10.546 -11.135 1.00 81.06 86 GLY A CA 1
ATOM 657 C C . GLY A 1 86 ? -1.575 -10.645 -9.688 1.00 81.06 86 GLY A C 1
ATOM 658 O O . GLY A 1 86 ? -0.443 -11.041 -9.404 1.00 81.06 86 GLY A O 1
ATOM 659 N N . ILE A 1 87 ? -2.479 -10.325 -8.763 1.00 81.31 87 ILE A N 1
ATOM 660 C CA . ILE A 1 87 ? -2.223 -10.456 -7.323 1.00 81.31 87 ILE A CA 1
ATOM 661 C C . ILE A 1 87 ? -1.950 -11.926 -6.967 1.00 81.31 87 ILE A C 1
ATOM 663 O O . ILE A 1 87 ? -1.007 -12.210 -6.242 1.00 81.31 87 ILE A O 1
ATOM 667 N N . ALA A 1 88 ? -2.697 -12.881 -7.530 1.00 82.62 88 ALA A N 1
ATOM 668 C CA . ALA A 1 88 ? -2.457 -14.307 -7.288 1.00 82.62 88 ALA A CA 1
ATOM 669 C C . ALA A 1 88 ? -1.050 -14.747 -7.735 1.00 82.62 88 ALA A C 1
ATOM 671 O O . ALA A 1 88 ? -0.355 -15.434 -6.986 1.00 82.62 88 ALA A O 1
ATOM 672 N N . GLY A 1 89 ? -0.604 -14.300 -8.915 1.00 85.00 89 GLY A N 1
ATOM 673 C CA . GLY A 1 89 ? 0.763 -14.506 -9.392 1.00 85.00 89 GLY A CA 1
ATOM 674 C C . GLY A 1 89 ? 1.818 -13.862 -8.486 1.00 85.00 89 GLY A C 1
ATOM 675 O O . GLY A 1 89 ? 2.836 -14.495 -8.217 1.00 85.00 89 GLY A O 1
ATOM 676 N N . LEU A 1 90 ? 1.557 -12.656 -7.965 1.00 83.50 90 LEU A N 1
ATOM 677 C CA . LEU A 1 90 ? 2.437 -11.981 -7.002 1.00 83.50 90 LEU A CA 1
ATOM 678 C C . LEU A 1 90 ? 2.620 -12.821 -5.731 1.00 83.50 90 LEU A C 1
ATOM 680 O O . LEU A 1 90 ? 3.734 -12.983 -5.261 1.00 83.50 90 LEU A O 1
ATOM 684 N N . PHE A 1 91 ? 1.556 -13.438 -5.217 1.00 84.88 91 PHE A N 1
ATOM 685 C CA . PHE A 1 91 ? 1.638 -14.327 -4.051 1.00 84.88 91 PHE A CA 1
ATOM 686 C C . PHE A 1 91 ? 2.092 -15.761 -4.376 1.00 84.88 91 PHE A C 1
ATOM 688 O O . PHE A 1 91 ? 2.082 -16.617 -3.493 1.00 84.88 91 PHE A O 1
ATOM 695 N N . GLY A 1 92 ? 2.465 -16.057 -5.626 1.00 83.50 92 GLY A N 1
ATOM 696 C CA . GLY A 1 92 ? 2.857 -17.407 -6.045 1.00 83.50 92 GLY A CA 1
ATOM 697 C C . GLY A 1 92 ? 1.724 -18.439 -5.975 1.00 83.50 92 GLY A C 1
ATOM 698 O O . GLY A 1 92 ? 1.986 -19.639 -5.936 1.00 83.50 92 GLY A O 1
ATOM 699 N N . LEU A 1 93 ? 0.466 -17.989 -5.949 1.00 82.81 93 LEU A N 1
ATOM 700 C CA . LEU A 1 93 ? -0.723 -18.841 -5.833 1.00 82.81 93 LEU A CA 1
ATOM 701 C C . LEU A 1 93 ? -1.196 -19.387 -7.184 1.00 82.81 93 LEU A C 1
ATOM 703 O O . LEU A 1 93 ? -2.044 -20.277 -7.237 1.00 82.81 93 LEU A O 1
ATOM 707 N N . GLU A 1 94 ? -0.650 -18.876 -8.285 1.00 76.94 94 GLU A N 1
ATOM 708 C CA . GLU A 1 94 ? -0.905 -19.435 -9.605 1.00 76.94 94 GLU A CA 1
ATOM 709 C C . GLU A 1 94 ? -0.043 -20.674 -9.843 1.00 76.94 94 GLU A C 1
ATOM 711 O O . GLU A 1 94 ? 1.168 -20.610 -10.061 1.00 76.94 94 GLU A O 1
ATOM 716 N N . THR A 1 95 ? -0.690 -21.836 -9.860 1.00 61.16 95 THR A N 1
ATOM 717 C CA . THR A 1 95 ? -0.073 -23.045 -10.391 1.00 61.16 95 THR A CA 1
ATOM 718 C C . THR A 1 95 ? 0.078 -22.877 -11.899 1.00 61.16 95 THR A C 1
ATOM 720 O O . THR A 1 95 ? -0.931 -22.820 -12.608 1.00 61.16 95 THR A O 1
ATOM 723 N N . LYS A 1 96 ? 1.315 -22.842 -12.416 1.00 56.91 96 LYS A N 1
ATOM 724 C CA . LYS A 1 96 ? 1.542 -23.047 -13.855 1.00 56.91 96 LYS A CA 1
ATOM 725 C C . LYS A 1 96 ? 0.755 -24.296 -14.273 1.00 56.91 96 LYS A C 1
ATOM 727 O O . LYS A 1 96 ? 0.891 -25.321 -13.595 1.00 56.91 96 LYS A O 1
ATOM 732 N N . PRO A 1 97 ? -0.058 -24.260 -15.345 1.00 50.97 97 PRO A N 1
ATOM 733 C CA . PRO A 1 97 ? -0.628 -25.489 -15.869 1.00 50.97 97 PRO A CA 1
ATOM 734 C C . PRO A 1 97 ? 0.542 -26.433 -16.142 1.00 50.97 97 PRO A C 1
ATOM 736 O O . PRO A 1 97 ? 1.488 -26.055 -16.834 1.00 50.97 97 PRO A O 1
ATOM 739 N N . ARG A 1 98 ? 0.520 -27.627 -15.532 1.00 47.38 98 ARG A N 1
ATOM 740 C CA . ARG A 1 98 ? 1.496 -28.679 -15.831 1.00 47.38 98 ARG A CA 1
ATOM 741 C C . ARG A 1 98 ? 1.555 -28.797 -17.348 1.00 47.38 98 ARG A C 1
ATOM 743 O O . ARG A 1 98 ? 0.535 -29.120 -17.962 1.00 47.38 98 ARG A O 1
ATOM 750 N N . GLU A 1 99 ? 2.714 -28.526 -17.945 1.00 50.06 99 GLU A N 1
ATOM 751 C CA . GLU A 1 99 ? 2.954 -28.920 -19.326 1.00 50.06 99 GLU A CA 1
ATOM 752 C C . GLU A 1 99 ? 2.579 -30.397 -19.416 1.00 50.06 99 GLU A C 1
ATOM 754 O O . GLU A 1 99 ? 3.127 -31.240 -18.701 1.00 50.06 99 GLU A O 1
ATOM 759 N N . ARG A 1 100 ? 1.571 -30.715 -20.236 1.00 47.75 100 ARG A N 1
ATOM 760 C CA . ARG A 1 100 ? 1.341 -32.099 -20.631 1.00 47.75 100 ARG A CA 1
ATOM 761 C C . ARG A 1 100 ? 2.597 -32.510 -21.378 1.00 47.75 100 ARG A C 1
ATOM 763 O O . ARG A 1 100 ? 2.728 -32.205 -22.561 1.00 47.75 100 ARG A O 1
ATOM 770 N N . VAL A 1 101 ? 3.503 -33.191 -20.683 1.00 59.03 101 VAL A N 1
ATOM 771 C CA . VAL A 1 101 ? 4.546 -33.994 -21.312 1.00 59.03 101 VAL A CA 1
ATOM 772 C C . VAL A 1 101 ? 3.798 -34.923 -22.258 1.00 59.03 101 VAL A C 1
ATOM 774 O O . VAL A 1 101 ? 3.091 -35.830 -21.816 1.00 59.03 101 VAL A O 1
ATOM 777 N N . ARG A 1 102 ? 3.842 -34.630 -23.561 1.00 50.09 102 ARG A N 1
ATOM 778 C CA . ARG A 1 102 ? 3.328 -35.564 -24.556 1.00 50.09 102 ARG A CA 1
ATOM 779 C C . ARG A 1 102 ? 4.231 -36.788 -24.448 1.00 50.09 102 ARG A C 1
ATOM 781 O O . ARG A 1 102 ? 5.440 -36.627 -24.615 1.00 50.09 102 ARG A O 1
ATOM 788 N N . PRO A 1 103 ? 3.708 -37.979 -24.124 1.00 48.88 103 PRO A N 1
ATOM 789 C CA . PRO A 1 103 ? 4.534 -39.166 -24.195 1.00 48.88 103 PRO A CA 1
ATOM 790 C C . PRO A 1 103 ? 5.006 -39.298 -25.646 1.00 48.88 103 PRO A C 1
ATOM 792 O O . PRO A 1 103 ? 4.194 -39.262 -26.573 1.00 48.88 103 PRO A O 1
ATOM 795 N N . ASN A 1 104 ? 6.321 -39.368 -25.837 1.00 54.19 104 ASN A N 1
ATOM 796 C CA . ASN A 1 104 ? 6.924 -39.687 -27.123 1.00 54.19 104 ASN A CA 1
ATOM 797 C C . ASN A 1 104 ? 6.558 -41.142 -27.442 1.00 54.19 104 ASN A C 1
ATOM 799 O O . ASN A 1 104 ? 7.243 -42.066 -27.016 1.00 54.19 104 ASN A O 1
ATOM 803 N N . TRP A 1 105 ? 5.450 -41.346 -28.150 1.00 56.12 105 TRP A N 1
ATOM 804 C CA . TRP A 1 105 ? 5.152 -42.610 -28.814 1.00 56.12 105 TRP A CA 1
ATOM 805 C C . TRP A 1 105 ? 5.718 -42.522 -30.229 1.00 56.12 105 TRP A C 1
ATOM 807 O O . TRP A 1 105 ? 4.998 -42.201 -31.172 1.00 56.12 105 TRP A O 1
ATOM 817 N N . PHE A 1 106 ? 7.021 -42.755 -30.358 1.00 55.47 106 PHE A N 1
ATOM 818 C CA . PHE A 1 106 ? 7.613 -43.130 -31.637 1.00 55.47 106 PHE A CA 1
ATOM 819 C C . PHE A 1 106 ? 7.832 -44.644 -31.605 1.00 55.47 106 PHE A C 1
ATOM 821 O O . PHE A 1 106 ? 8.595 -45.137 -30.772 1.00 55.47 106 PHE A O 1
ATOM 828 N N . PHE A 1 107 ? 7.070 -45.343 -32.449 1.00 56.22 107 PHE A N 1
ATOM 829 C CA . PHE A 1 107 ? 7.360 -46.699 -32.917 1.00 56.22 107 PHE A CA 1
ATOM 830 C C . PHE A 1 107 ? 8.481 -46.647 -33.956 1.00 56.22 107 PHE A C 1
ATOM 832 O O . PHE A 1 107 ? 8.533 -45.632 -34.692 1.00 56.22 107 PHE A O 1
#

pLDDT: mean 81.4, std 12.91, range [47.38, 96.38]

Radius of gyration: 18.16 Å; chains: 1; bounding box: 28×60×46 Å